Protein AF-A0A815LAR0-F1 (afdb_monomer_lite)

Sequence (162 aa):
MSSTSSSDDDNDENRLDSNDIQLLAVQKSLIYKHPLFRVLVYVLERCEQATLNPSLLLNNDDSYQSSSSSSFEHNLKIFLSKNPDILTTSKHNNDETSTIIDNFYIDAMQVLRIHLLELDKVNDLCRDFCQRYIACLKVKLNANNIFTDDEDDEDEDFQANL

Secondary structure (DSSP, 8-state):
------------TT---HHHHHHHHHHHHHHHHSHHHHHHHHHHHHHHHHHH-GGGG--S-SSS---HHHHHHHHHHHHHHH-HHHHHHHTT---HHHHHHHHHHHHHHHHHHHHHHHHHHHHHHHHHHHHHHHHHHHHHHHHH-TTSSSS-----------

InterPro domains:
  IPR032453 Homeobox protein PKNOX/Meis, N-terminal [PF16493] (26-143)

Structure (mmCIF, N/CA/C/O backbone):
data_AF-A0A815LAR0-F1
#
_entry.id   AF-A0A815LAR0-F1
#
loop_
_atom_site.group_PDB
_atom_site.id
_atom_site.type_symbol
_atom_site.label_atom_id
_atom_site.label_alt_id
_atom_site.label_comp_id
_atom_site.label_asym_id
_atom_site.label_entity_id
_atom_site.label_seq_id
_atom_site.pdbx_PDB_ins_code
_atom_site.Cartn_x
_atom_site.Cartn_y
_atom_site.Cartn_z
_atom_site.occupancy
_atom_site.B_iso_or_equiv
_atom_site.auth_seq_id
_atom_site.auth_comp_id
_atom_site.auth_asym_id
_atom_site.auth_atom_id
_atom_site.pdbx_PDB_model_num
ATOM 1 N N . MET A 1 1 ? -11.181 55.603 -42.503 1.00 38.72 1 MET A N 1
ATOM 2 C CA . MET A 1 1 ? -12.294 54.696 -42.843 1.00 38.72 1 MET A CA 1
ATOM 3 C C . MET A 1 1 ? -11.684 53.345 -43.167 1.00 38.72 1 MET A C 1
ATOM 5 O O . MET A 1 1 ? -10.897 53.322 -44.098 1.00 38.72 1 MET A O 1
ATOM 9 N N . SER A 1 2 ? -12.037 52.318 -42.377 1.00 41.56 2 SER A N 1
ATOM 10 C CA . SER A 1 2 ? -12.134 50.889 -42.759 1.00 41.56 2 SER A CA 1
ATOM 11 C C . SER A 1 2 ? -10.848 50.163 -43.221 1.00 41.56 2 SER A C 1
ATOM 13 O O . SER A 1 2 ? -10.124 50.685 -44.049 1.00 41.56 2 SER A O 1
ATOM 15 N N . SER A 1 3 ? -10.480 48.939 -42.830 1.00 44.66 3 SER A N 1
ATOM 16 C CA . SER A 1 3 ? -11.031 47.914 -41.934 1.00 44.66 3 SER A CA 1
ATOM 17 C C . SER A 1 3 ? -9.962 46.817 -41.716 1.00 44.66 3 SER A C 1
ATOM 19 O O . SER A 1 3 ? -9.242 46.469 -42.644 1.00 44.66 3 SER A O 1
ATOM 21 N N . THR A 1 4 ? -9.884 46.320 -40.479 1.00 55.19 4 THR A N 1
ATOM 22 C CA . THR A 1 4 ? -9.689 44.930 -39.989 1.00 55.19 4 THR A CA 1
ATOM 23 C C . THR A 1 4 ? -8.984 43.830 -40.818 1.00 55.19 4 THR A C 1
ATOM 25 O O . THR A 1 4 ? -9.466 43.439 -41.876 1.00 55.19 4 THR A O 1
ATOM 28 N N . SER A 1 5 ? -7.997 43.171 -40.193 1.00 49.16 5 SER A N 1
ATOM 29 C CA . SER A 1 5 ? -7.865 41.698 -39.993 1.00 49.16 5 SER A CA 1
ATOM 30 C C . SER A 1 5 ? -6.842 41.524 -38.844 1.00 49.16 5 SER A C 1
ATOM 32 O O . SER A 1 5 ? -5.781 42.130 -38.923 1.00 49.16 5 SER A O 1
ATOM 34 N N . SER A 1 6 ? -7.125 41.027 -37.629 1.00 62.56 6 SER A N 1
ATOM 35 C CA . SER A 1 6 ? -7.702 39.751 -37.156 1.00 62.56 6 SER A CA 1
ATOM 36 C C . SER A 1 6 ? -7.009 38.523 -37.745 1.00 62.56 6 SER A C 1
ATOM 38 O O . SER A 1 6 ? -7.338 38.057 -38.831 1.00 62.56 6 SER A O 1
ATOM 40 N N . SER A 1 7 ? -6.012 38.054 -37.000 1.00 53.91 7 SER A N 1
ATOM 41 C CA . SER A 1 7 ? -5.519 36.676 -36.870 1.00 53.91 7 SER A CA 1
ATOM 42 C C . SER A 1 7 ? -4.802 36.717 -35.508 1.00 53.91 7 SER A C 1
ATOM 44 O O . SER A 1 7 ? -3.799 37.411 -35.380 1.00 53.91 7 SER A O 1
ATOM 46 N N . ASP A 1 8 ? -5.442 36.391 -34.385 1.00 60.84 8 ASP A N 1
ATOM 47 C CA . ASP A 1 8 ? -5.823 35.040 -33.951 1.00 60.84 8 ASP A CA 1
ATOM 48 C C . ASP A 1 8 ? -4.710 34.025 -34.243 1.00 60.84 8 ASP A C 1
ATOM 50 O O . ASP A 1 8 ? -4.901 33.097 -35.018 1.00 60.84 8 ASP A O 1
ATOM 54 N N . ASP A 1 9 ? -3.536 34.230 -33.638 1.00 56.41 9 ASP A N 1
ATOM 55 C CA . ASP A 1 9 ? -2.617 33.125 -33.348 1.00 56.41 9 ASP A CA 1
ATOM 56 C C . ASP A 1 9 ? -2.814 32.734 -31.882 1.00 56.41 9 ASP A C 1
ATOM 58 O O . ASP A 1 9 ? -2.100 33.146 -30.962 1.00 56.41 9 ASP A O 1
ATOM 62 N N . ASP A 1 10 ? -3.883 31.966 -31.689 1.00 54.25 10 ASP A N 1
ATOM 63 C CA . ASP A 1 10 ? -4.109 31.149 -30.513 1.00 54.25 10 ASP A CA 1
ATOM 64 C C . ASP A 1 10 ? -2.906 30.214 -30.299 1.00 54.25 10 ASP A C 1
ATOM 66 O O . ASP A 1 10 ? -2.680 29.265 -31.043 1.00 54.25 10 ASP A O 1
ATOM 70 N N . ASN A 1 11 ? -2.163 30.473 -29.226 1.00 56.75 11 ASN A N 1
ATOM 71 C CA . ASN A 1 11 ? -1.903 29.470 -28.196 1.00 56.75 11 ASN A CA 1
ATOM 72 C C . ASN A 1 11 ? -1.409 28.086 -28.689 1.00 56.75 11 ASN A C 1
ATOM 74 O O . ASN A 1 11 ? -2.115 27.091 -28.531 1.00 56.75 11 ASN A O 1
ATOM 78 N N . ASP A 1 12 ? -0.179 28.000 -29.211 1.00 54.06 12 ASP A N 1
ATOM 79 C CA . ASP A 1 12 ? 0.463 26.718 -29.580 1.00 54.06 12 ASP A CA 1
ATOM 80 C C . ASP A 1 12 ? 1.723 26.408 -28.735 1.00 54.06 12 ASP A C 1
ATOM 82 O O . ASP A 1 12 ? 2.677 25.791 -29.201 1.00 54.06 12 ASP A O 1
ATOM 86 N N . GLU A 1 13 ? 1.749 26.814 -27.456 1.00 57.94 13 GLU A N 1
ATOM 87 C CA . GLU A 1 13 ? 2.853 26.497 -26.520 1.00 57.94 13 GLU A CA 1
ATOM 88 C C . GLU A 1 13 ? 2.779 25.079 -25.907 1.00 57.94 13 GLU A C 1
ATOM 90 O O . GLU A 1 13 ? 3.538 24.753 -24.998 1.00 57.94 13 GLU A O 1
ATOM 95 N N . ASN A 1 14 ? 1.892 24.198 -26.390 1.00 58.94 14 ASN A N 1
ATOM 96 C CA . ASN A 1 14 ? 1.704 22.857 -25.806 1.00 58.94 14 ASN A CA 1
ATOM 97 C C . ASN A 1 14 ? 1.674 21.695 -26.811 1.00 58.94 14 ASN A C 1
ATOM 99 O O . ASN A 1 14 ? 1.288 20.572 -26.469 1.00 58.94 14 ASN A O 1
ATOM 103 N N . ARG A 1 15 ? 2.089 21.924 -28.058 1.00 63.00 15 ARG A N 1
ATOM 104 C CA . ARG A 1 15 ? 2.138 20.867 -29.068 1.00 63.00 15 ARG A CA 1
ATOM 105 C C . ARG A 1 15 ? 3.430 20.060 -28.930 1.00 63.00 15 ARG A C 1
ATOM 107 O O . ARG A 1 15 ? 4.440 20.381 -29.543 1.00 63.00 15 ARG A O 1
ATOM 114 N N . LEU A 1 16 ? 3.378 19.016 -28.098 1.00 64.81 16 LEU A N 1
ATOM 115 C CA . LEU A 1 16 ? 4.444 18.014 -27.951 1.00 64.81 16 LEU A CA 1
ATOM 116 C C . LEU A 1 16 ? 4.911 17.533 -29.337 1.00 64.81 16 LEU A C 1
ATOM 118 O O . LEU A 1 16 ? 4.084 17.103 -30.149 1.00 64.81 16 LEU A O 1
ATOM 122 N N . ASP A 1 17 ? 6.219 17.610 -29.609 1.00 80.69 17 ASP A N 1
ATOM 123 C CA . ASP A 1 17 ? 6.786 17.172 -30.885 1.00 80.69 17 ASP A CA 1
ATOM 124 C C . ASP A 1 17 ? 6.561 15.659 -31.066 1.00 80.69 17 ASP A C 1
ATOM 126 O O . ASP A 1 17 ? 6.507 14.886 -30.105 1.00 80.69 17 ASP A O 1
ATOM 130 N N . SER A 1 18 ? 6.440 15.196 -32.313 1.00 79.31 18 SER A N 1
ATOM 131 C CA . SER A 1 18 ? 6.235 13.769 -32.616 1.00 79.31 18 SER A CA 1
ATOM 132 C C . SER A 1 18 ? 7.359 12.890 -32.046 1.00 79.31 18 SER A C 1
ATOM 134 O O . SER A 1 18 ? 7.124 11.734 -31.688 1.00 79.31 18 SER A O 1
ATOM 136 N N . ASN A 1 19 ? 8.564 13.451 -31.901 1.00 79.19 19 ASN A N 1
ATOM 137 C CA . ASN A 1 19 ? 9.695 12.797 -31.248 1.00 79.19 19 ASN A CA 1
ATOM 138 C C . ASN A 1 19 ? 9.512 12.663 -29.726 1.00 79.19 19 ASN A C 1
ATOM 140 O O . ASN A 1 19 ? 9.833 11.611 -29.171 1.00 79.19 19 ASN A O 1
ATOM 144 N N . ASP A 1 20 ? 8.937 13.667 -29.058 1.00 86.81 20 ASP A N 1
ATOM 145 C CA . ASP A 1 20 ? 8.668 13.635 -27.613 1.00 86.81 20 ASP A CA 1
ATOM 146 C C . ASP A 1 20 ? 7.601 12.594 -27.271 1.00 86.81 20 ASP A C 1
ATOM 148 O O . ASP A 1 20 ? 7.723 11.848 -26.296 1.00 86.81 20 ASP A O 1
ATOM 152 N N . ILE A 1 21 ? 6.574 12.481 -28.117 1.00 87.00 21 ILE A N 1
ATOM 153 C CA . ILE A 1 21 ? 5.528 11.460 -27.984 1.00 87.00 21 ILE A CA 1
ATOM 154 C C . ILE A 1 21 ? 6.139 10.055 -28.088 1.00 87.00 21 ILE A C 1
ATOM 156 O O . ILE A 1 21 ? 5.811 9.168 -27.292 1.00 87.00 21 ILE A O 1
ATOM 160 N N . GLN A 1 22 ? 7.058 9.855 -29.037 1.00 88.38 22 GLN A N 1
ATOM 161 C CA . GLN A 1 22 ? 7.750 8.583 -29.221 1.00 88.38 22 GLN A CA 1
ATOM 162 C C . GLN A 1 22 ? 8.674 8.258 -28.036 1.00 88.38 22 GLN A C 1
ATOM 164 O O . GLN A 1 22 ? 8.679 7.123 -27.553 1.00 88.38 22 GLN A O 1
ATOM 169 N N . LEU A 1 23 ? 9.416 9.246 -27.528 1.00 89.38 23 LEU A N 1
ATOM 170 C CA . LEU A 1 23 ? 10.276 9.092 -26.353 1.00 89.38 23 LEU A CA 1
ATOM 171 C C . LEU A 1 23 ? 9.460 8.730 -25.105 1.00 89.38 23 LEU A C 1
ATOM 173 O O . LEU A 1 23 ? 9.808 7.791 -24.385 1.00 89.38 23 LEU A O 1
ATOM 177 N N . LEU A 1 24 ? 8.335 9.412 -24.885 1.00 87.06 24 LEU A N 1
ATOM 178 C CA . LEU A 1 24 ? 7.433 9.142 -23.768 1.00 87.06 24 LEU A CA 1
ATOM 179 C C . LEU A 1 24 ? 6.858 7.720 -23.834 1.00 87.06 24 LEU A C 1
ATOM 181 O O . LEU A 1 24 ? 6.726 7.052 -22.807 1.00 87.06 24 LEU A O 1
ATOM 185 N N . ALA A 1 25 ? 6.528 7.229 -25.031 1.00 88.75 25 ALA A N 1
ATOM 186 C CA . ALA A 1 25 ? 6.054 5.860 -25.218 1.00 88.75 25 ALA A CA 1
ATOM 187 C C . ALA A 1 25 ? 7.126 4.826 -24.830 1.00 88.75 25 ALA A C 1
ATOM 189 O O . ALA A 1 25 ? 6.819 3.840 -24.153 1.00 88.75 25 ALA A O 1
ATOM 190 N N . VAL A 1 26 ? 8.389 5.074 -25.194 1.00 87.38 26 VAL A N 1
ATOM 191 C CA . VAL A 1 26 ? 9.522 4.219 -24.808 1.00 87.38 26 VAL A CA 1
ATOM 192 C C . VAL A 1 26 ? 9.718 4.234 -23.292 1.00 87.38 26 VAL A C 1
ATOM 194 O O . VAL A 1 26 ? 9.755 3.162 -22.686 1.00 87.38 26 VAL A O 1
ATOM 197 N N . GLN A 1 27 ? 9.752 5.412 -22.664 1.00 85.62 27 GLN A N 1
ATOM 198 C CA . GLN A 1 27 ? 9.893 5.555 -21.209 1.00 85.62 27 GLN A CA 1
ATOM 199 C C . GLN A 1 27 ? 8.772 4.843 -20.445 1.00 85.62 27 GLN A C 1
ATOM 201 O O . GLN A 1 27 ? 9.039 4.056 -19.537 1.00 85.62 27 GLN A O 1
ATOM 206 N N . LYS A 1 28 ? 7.512 5.033 -20.859 1.00 87.88 28 LYS A N 1
ATOM 207 C CA . LYS A 1 28 ? 6.370 4.296 -20.299 1.00 87.88 28 LYS A CA 1
ATOM 208 C C . LYS A 1 28 ? 6.582 2.791 -20.414 1.00 87.88 28 LYS A C 1
ATOM 210 O O . LYS A 1 28 ? 6.371 2.067 -19.446 1.00 87.88 28 LYS A O 1
ATOM 215 N N . SER A 1 29 ? 7.023 2.309 -21.575 1.00 87.81 29 SER A N 1
ATOM 216 C CA . SER A 1 29 ? 7.248 0.878 -21.781 1.00 87.81 29 SER A CA 1
ATOM 217 C C . SER A 1 29 ? 8.326 0.300 -20.856 1.00 87.81 29 SER A C 1
ATOM 219 O O . SER A 1 29 ? 8.169 -0.833 -20.405 1.00 87.81 29 SER A O 1
ATOM 221 N N . LEU A 1 30 ? 9.371 1.075 -20.537 1.00 85.62 30 LEU A N 1
ATOM 222 C CA . LEU A 1 30 ? 10.419 0.680 -19.592 1.00 85.62 30 LEU A CA 1
ATOM 223 C C . LEU A 1 30 ? 9.853 0.530 -18.181 1.00 85.62 30 LEU A C 1
ATOM 225 O O . LEU A 1 30 ? 10.097 -0.484 -17.537 1.00 85.62 30 LEU A O 1
ATOM 229 N N . ILE A 1 31 ? 9.030 1.488 -17.745 1.00 86.56 31 ILE A N 1
ATOM 230 C CA . ILE A 1 31 ? 8.339 1.448 -16.451 1.00 86.56 31 ILE A CA 1
ATOM 231 C C . ILE A 1 31 ? 7.442 0.202 -16.377 1.00 86.56 31 ILE A C 1
ATOM 233 O O . ILE A 1 31 ? 7.646 -0.643 -15.510 1.00 86.56 31 ILE A O 1
ATOM 237 N N . TYR A 1 32 ? 6.513 0.017 -17.320 1.00 88.81 32 TYR A N 1
ATOM 238 C CA . TYR A 1 32 ? 5.530 -1.078 -17.263 1.00 88.81 32 TYR A CA 1
ATOM 239 C C . TYR A 1 32 ? 6.130 -2.485 -17.392 1.00 88.81 32 TYR A C 1
ATOM 241 O O . TYR A 1 32 ? 5.560 -3.446 -16.876 1.00 88.81 32 TYR A O 1
ATOM 249 N N . LYS A 1 33 ? 7.259 -2.634 -18.093 1.00 86.56 33 LYS A N 1
ATOM 250 C CA . LYS A 1 33 ? 7.945 -3.928 -18.252 1.00 86.56 33 LYS A CA 1
ATOM 251 C C . LYS A 1 33 ? 8.914 -4.234 -17.111 1.00 86.56 33 LYS A C 1
ATOM 253 O O . LYS A 1 33 ? 9.439 -5.345 -17.056 1.00 86.56 33 LYS A O 1
ATOM 258 N N . HIS A 1 34 ? 9.158 -3.275 -16.221 1.00 87.50 34 HIS A N 1
ATOM 259 C CA . HIS A 1 34 ? 10.113 -3.435 -15.142 1.00 87.50 34 HIS A CA 1
ATOM 260 C C . HIS A 1 34 ? 9.628 -4.473 -14.109 1.00 87.50 34 HIS A C 1
ATOM 262 O O . HIS A 1 34 ? 8.464 -4.428 -13.707 1.00 87.50 34 HIS A O 1
ATOM 268 N N . PRO A 1 35 ? 10.485 -5.385 -13.610 1.00 87.19 35 PRO A N 1
ATOM 269 C CA . PRO A 1 35 ? 10.070 -6.435 -12.671 1.00 87.19 35 PRO A CA 1
ATOM 270 C C . PRO A 1 35 ? 9.412 -5.894 -11.394 1.00 87.19 35 PRO A C 1
ATOM 272 O O . PRO A 1 35 ? 8.413 -6.443 -10.924 1.00 87.19 35 PRO A O 1
ATOM 275 N N . LEU A 1 36 ? 9.930 -4.779 -10.864 1.00 90.31 36 LEU A N 1
ATOM 276 C CA . LEU A 1 36 ? 9.404 -4.139 -9.654 1.00 90.31 36 LEU A CA 1
ATOM 277 C C . LEU A 1 36 ? 8.043 -3.463 -9.856 1.00 90.31 36 LEU A C 1
ATOM 279 O O . LEU A 1 36 ? 7.337 -3.233 -8.875 1.00 90.31 36 LEU A O 1
ATOM 283 N N . PHE A 1 37 ? 7.619 -3.213 -11.099 1.00 91.75 37 PHE A N 1
ATOM 284 C CA . PHE A 1 37 ? 6.303 -2.638 -11.378 1.00 91.75 37 PHE A CA 1
ATOM 285 C C . PHE A 1 37 ? 5.175 -3.513 -10.816 1.00 91.75 37 PHE A C 1
ATOM 287 O O . PHE A 1 37 ? 4.227 -3.006 -10.223 1.00 91.75 37 PHE A O 1
ATOM 294 N N . ARG A 1 38 ? 5.303 -4.844 -10.914 1.00 91.88 38 ARG A N 1
ATOM 295 C CA . ARG A 1 38 ? 4.302 -5.776 -10.363 1.00 91.88 38 ARG A CA 1
ATOM 296 C C . ARG A 1 38 ? 4.194 -5.683 -8.844 1.00 91.88 38 ARG A C 1
ATOM 298 O O . ARG A 1 38 ? 3.099 -5.786 -8.302 1.00 91.88 38 ARG A O 1
ATOM 305 N N . VAL A 1 39 ? 5.322 -5.477 -8.166 1.00 92.19 39 VAL A N 1
ATOM 306 C CA . VAL A 1 39 ? 5.344 -5.270 -6.715 1.00 92.19 39 VAL A CA 1
ATOM 307 C C . VAL A 1 39 ? 4.704 -3.926 -6.375 1.00 9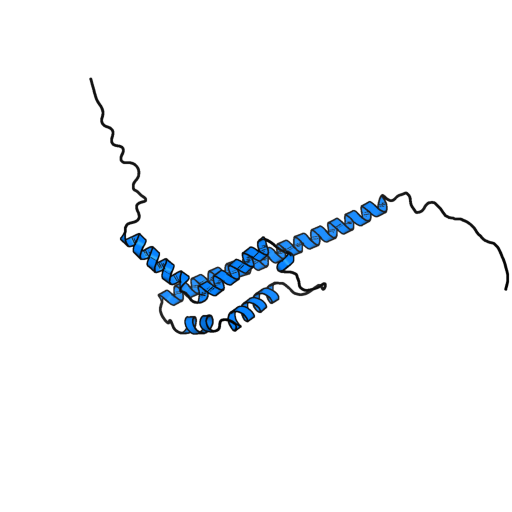2.19 39 VAL A C 1
ATOM 309 O O . VAL A 1 39 ? 3.890 -3.868 -5.461 1.00 92.19 39 VAL A O 1
ATOM 312 N N . LEU A 1 40 ? 4.989 -2.868 -7.141 1.00 93.19 40 LEU A N 1
ATOM 313 C CA . LEU A 1 40 ? 4.380 -1.554 -6.928 1.00 93.19 40 LEU A CA 1
ATOM 314 C C . LEU A 1 40 ? 2.852 -1.623 -7.058 1.00 93.19 40 LEU A C 1
ATOM 316 O O . LEU A 1 40 ? 2.145 -1.132 -6.184 1.00 93.19 40 LEU A O 1
ATOM 320 N N . VAL A 1 41 ? 2.348 -2.280 -8.108 1.00 94.19 41 VAL A N 1
ATOM 321 C CA . VAL A 1 41 ? 0.907 -2.511 -8.309 1.00 94.19 41 VAL A CA 1
ATOM 322 C C . VAL A 1 41 ? 0.306 -3.291 -7.142 1.00 94.19 41 VAL A C 1
ATOM 324 O O . VAL A 1 41 ? -0.745 -2.909 -6.637 1.00 94.19 41 VAL A O 1
ATOM 327 N N . TYR A 1 42 ? 0.983 -4.341 -6.670 1.00 92.75 42 TYR A N 1
ATOM 328 C CA . TYR A 1 42 ? 0.532 -5.102 -5.507 1.00 92.75 42 TYR A CA 1
ATOM 329 C C . TYR A 1 42 ? 0.418 -4.224 -4.253 1.00 92.75 42 TYR A C 1
ATOM 331 O O . TYR A 1 42 ? -0.584 -4.298 -3.546 1.00 92.75 42 TYR A O 1
ATOM 339 N N . VAL A 1 43 ? 1.417 -3.380 -3.973 1.00 91.81 43 VAL A N 1
ATOM 340 C CA . VAL A 1 43 ? 1.382 -2.477 -2.812 1.00 91.81 43 VAL A CA 1
ATOM 341 C C . VAL A 1 43 ? 0.272 -1.431 -2.965 1.00 91.81 43 VAL A C 1
ATOM 343 O O . VAL A 1 43 ? -0.457 -1.191 -2.007 1.00 91.81 43 VAL A O 1
ATOM 346 N N . LEU A 1 44 ? 0.082 -0.868 -4.163 1.00 93.00 44 LEU A N 1
ATOM 347 C CA . LEU A 1 44 ? -1.015 0.062 -4.455 1.00 93.00 44 LEU A CA 1
ATOM 348 C C . LEU A 1 44 ? -2.392 -0.567 -4.222 1.00 93.00 44 LEU A C 1
ATOM 350 O O . LEU A 1 44 ? -3.240 0.054 -3.591 1.00 93.00 44 LEU A O 1
ATOM 354 N N . GLU A 1 45 ? -2.598 -1.807 -4.663 1.00 91.88 45 GLU A N 1
ATOM 355 C CA . GLU A 1 45 ? -3.847 -2.541 -4.434 1.00 91.88 45 GLU A CA 1
ATOM 356 C C . GLU A 1 45 ? -4.119 -2.722 -2.930 1.00 91.88 45 GLU A C 1
ATOM 358 O O . GLU A 1 45 ? -5.252 -2.577 -2.470 1.00 91.88 45 GLU A O 1
ATOM 363 N N . ARG A 1 46 ? -3.076 -2.986 -2.127 1.00 88.31 46 ARG A N 1
ATOM 364 C CA . ARG A 1 46 ? -3.209 -3.045 -0.662 1.00 88.31 46 ARG A CA 1
ATOM 365 C C . ARG A 1 46 ? -3.555 -1.671 -0.068 1.00 88.31 46 ARG A C 1
ATOM 367 O O . ARG A 1 46 ? -4.386 -1.617 0.834 1.00 88.31 46 ARG A O 1
ATOM 374 N N . CYS A 1 47 ? -2.976 -0.577 -0.571 1.00 90.44 47 CYS A N 1
ATOM 375 C CA . CYS A 1 47 ? -3.318 0.792 -0.148 1.00 90.44 47 CYS A CA 1
ATOM 376 C C . CYS A 1 47 ? -4.772 1.163 -0.468 1.00 90.44 47 CYS A C 1
ATOM 378 O O . CYS A 1 47 ? -5.470 1.738 0.369 1.00 90.44 47 CYS A O 1
ATOM 380 N N . GLU A 1 48 ? -5.248 0.813 -1.664 1.00 90.62 48 GLU A N 1
ATOM 381 C CA . GLU A 1 48 ? -6.639 1.023 -2.069 1.00 90.62 48 GLU A CA 1
ATOM 382 C C . GLU A 1 48 ? -7.592 0.249 -1.149 1.00 90.62 48 GLU A C 1
ATOM 384 O O . GLU A 1 48 ? -8.532 0.822 -0.596 1.00 90.62 48 GLU A O 1
ATOM 389 N N . GLN A 1 49 ? -7.302 -1.031 -0.896 1.00 86.69 49 GLN A N 1
ATOM 390 C CA . GLN A 1 49 ? -8.089 -1.861 0.019 1.00 86.69 49 GLN A CA 1
ATOM 391 C C . GLN A 1 49 ? -8.113 -1.304 1.445 1.00 86.69 49 GLN A C 1
ATOM 393 O O . GLN A 1 49 ? -9.178 -1.277 2.061 1.00 86.69 49 GLN A O 1
ATOM 398 N N . ALA A 1 50 ? -6.974 -0.825 1.951 1.00 84.31 50 ALA A N 1
ATOM 399 C CA . ALA A 1 50 ? -6.869 -0.205 3.269 1.00 84.31 50 ALA A CA 1
ATOM 400 C C . ALA A 1 50 ? -7.727 1.063 3.399 1.00 84.31 50 ALA A C 1
ATOM 402 O O . ALA A 1 50 ? -8.264 1.336 4.471 1.00 84.31 50 ALA A O 1
ATOM 403 N N . THR A 1 51 ? -7.875 1.812 2.305 1.00 86.56 51 THR A N 1
ATOM 404 C CA . THR A 1 51 ? -8.666 3.047 2.264 1.00 86.56 51 THR A CA 1
ATOM 405 C C . THR A 1 51 ? -10.163 2.755 2.120 1.00 86.56 51 THR A C 1
ATOM 407 O O . THR A 1 51 ? -10.980 3.416 2.756 1.00 86.56 51 THR A O 1
ATOM 410 N N . LEU A 1 52 ? -10.538 1.759 1.309 1.00 84.81 52 LEU A N 1
ATOM 411 C CA . LEU A 1 52 ? -11.939 1.386 1.075 1.00 84.81 52 LEU A CA 1
ATOM 412 C C . LEU A 1 52 ? -12.545 0.592 2.234 1.00 84.81 52 LEU A C 1
ATOM 414 O O . LEU A 1 52 ? -13.705 0.794 2.580 1.00 84.81 52 LEU A O 1
ATOM 418 N N . ASN A 1 53 ? -11.775 -0.328 2.815 1.00 77.31 53 ASN A N 1
ATOM 419 C CA . ASN A 1 53 ? -12.224 -1.200 3.892 1.00 77.31 53 ASN A CA 1
ATOM 420 C C . ASN A 1 53 ? -11.143 -1.313 4.978 1.00 77.31 53 ASN A C 1
ATOM 422 O O . ASN A 1 53 ? -10.444 -2.329 5.046 1.00 77.31 53 ASN A O 1
ATOM 426 N N . PRO A 1 54 ? -11.050 -0.323 5.884 1.00 67.44 54 PRO A N 1
ATOM 427 C CA . PRO A 1 54 ? -10.162 -0.355 7.049 1.00 67.44 54 PRO A CA 1
ATOM 428 C C . PRO A 1 54 ? -10.214 -1.662 7.855 1.00 67.44 54 PRO A C 1
ATOM 430 O O . PRO A 1 54 ? -9.212 -2.110 8.405 1.00 67.44 54 PRO A O 1
ATOM 433 N N . SER A 1 55 ? -11.383 -2.310 7.890 1.00 64.75 55 SER A N 1
ATOM 434 C CA . SER A 1 55 ? -11.614 -3.585 8.576 1.00 64.75 55 SER A CA 1
ATOM 435 C C . SER A 1 55 ? -10.930 -4.791 7.912 1.00 64.75 55 SER A C 1
ATOM 437 O O . SER A 1 55 ? -10.643 -5.765 8.596 1.00 64.75 55 SER A O 1
ATOM 439 N N . LEU A 1 56 ? -10.631 -4.757 6.603 1.00 56.53 56 LEU A N 1
ATOM 440 C CA . LEU A 1 56 ? -9.978 -5.876 5.897 1.00 56.53 56 LEU A CA 1
ATOM 441 C C . LEU A 1 56 ? -8.474 -5.983 6.180 1.00 56.53 56 LEU A C 1
ATOM 443 O O . LEU A 1 56 ? -7.920 -7.070 6.040 1.00 56.53 56 LEU A O 1
ATOM 447 N N . LEU A 1 57 ? -7.823 -4.911 6.643 1.00 54.47 57 LEU A N 1
ATOM 448 C CA . LEU A 1 57 ? -6.472 -4.999 7.220 1.00 54.47 57 LEU A CA 1
ATOM 449 C C . LEU A 1 57 ? -6.444 -5.787 8.539 1.00 54.47 57 LEU A C 1
ATOM 451 O O . LEU A 1 57 ? -5.373 -6.102 9.056 1.00 54.47 57 LEU A O 1
ATOM 455 N N . LEU A 1 58 ? -7.625 -6.087 9.080 1.00 54.53 58 LEU A N 1
ATOM 456 C CA . LEU A 1 58 ? -7.831 -6.374 10.485 1.00 54.53 58 LEU A CA 1
ATOM 457 C C . LEU A 1 58 ? -8.549 -7.699 10.760 1.00 54.53 58 LEU A C 1
ATOM 459 O O . LEU A 1 58 ? -8.725 -8.060 11.918 1.00 54.53 58 LEU A O 1
ATOM 463 N N . ASN A 1 59 ? -8.964 -8.431 9.724 1.00 45.94 59 ASN A N 1
ATOM 464 C CA . ASN A 1 59 ? -9.716 -9.678 9.872 1.00 45.94 59 ASN A CA 1
ATOM 465 C C . ASN A 1 59 ? -8.807 -10.882 10.164 1.00 45.94 59 ASN A C 1
ATOM 467 O O . ASN A 1 59 ? -8.843 -11.887 9.459 1.00 45.94 59 ASN A O 1
ATOM 471 N N . ASN A 1 60 ? -8.016 -10.785 11.227 1.00 44.47 60 ASN A N 1
ATOM 472 C CA . ASN A 1 60 ? -7.647 -11.949 12.016 1.00 44.47 60 ASN A CA 1
ATOM 473 C C . ASN A 1 60 ? -8.162 -11.688 13.427 1.00 44.47 60 ASN A C 1
ATOM 475 O O . ASN A 1 60 ? -7.602 -10.862 14.134 1.00 44.47 60 ASN A O 1
ATOM 479 N N . ASP A 1 61 ? -9.278 -12.346 13.723 1.00 42.03 61 ASP A N 1
ATOM 480 C CA . ASP A 1 61 ? -9.660 -12.929 15.007 1.00 42.03 61 ASP A CA 1
ATOM 481 C C . ASP A 1 61 ? -9.307 -12.163 16.294 1.00 42.03 61 ASP A C 1
ATOM 483 O O . ASP A 1 61 ? -8.148 -11.898 16.608 1.00 42.03 61 ASP A O 1
ATOM 487 N N . ASP A 1 62 ? -10.363 -11.891 17.056 1.00 46.12 62 ASP A N 1
ATOM 488 C CA . ASP A 1 62 ? -10.441 -11.420 18.436 1.00 46.12 62 ASP A CA 1
ATOM 489 C C . ASP A 1 62 ? -9.246 -11.785 19.334 1.00 46.12 62 ASP A C 1
ATOM 491 O O . ASP A 1 62 ? -9.308 -12.637 20.215 1.00 46.12 62 ASP A O 1
ATOM 495 N N . SER A 1 63 ? -8.139 -11.073 19.185 1.00 43.53 63 SER A N 1
ATOM 496 C CA . SER A 1 63 ? -7.168 -10.884 20.248 1.00 43.53 63 SER A CA 1
ATOM 497 C C . SER A 1 63 ? -6.254 -9.734 19.874 1.00 43.53 63 SER A C 1
ATOM 499 O O . SER A 1 63 ? -5.610 -9.701 18.829 1.00 43.53 63 SER A O 1
ATOM 501 N N . TYR A 1 64 ? -6.218 -8.754 20.766 1.00 52.97 64 TYR A N 1
ATOM 502 C CA . TYR A 1 64 ? -5.096 -7.846 20.934 1.00 52.97 64 TYR A CA 1
ATOM 503 C C . TYR A 1 64 ? -3.782 -8.525 20.494 1.00 52.97 64 TYR A C 1
ATOM 505 O O . TYR A 1 64 ? -3.391 -9.508 21.118 1.00 52.97 64 TYR A O 1
ATOM 513 N N . GLN A 1 65 ? -3.097 -7.949 19.497 1.00 46.31 65 GLN A N 1
ATOM 514 C CA . GLN A 1 65 ? -1.749 -8.294 19.001 1.00 46.31 65 GLN A CA 1
ATOM 515 C C . GLN A 1 65 ? -1.657 -9.069 17.673 1.00 46.31 65 GLN A C 1
ATOM 517 O O . GLN A 1 65 ? -1.185 -10.200 17.590 1.00 46.31 65 GLN A O 1
ATOM 522 N N . SER A 1 66 ? -1.840 -8.348 16.572 1.00 44.38 66 SER A N 1
ATOM 523 C CA . SER A 1 66 ? -0.795 -8.350 15.544 1.00 44.38 66 SER A CA 1
ATOM 524 C C . SER A 1 66 ? -0.742 -6.983 14.895 1.00 44.38 66 SER A C 1
ATOM 526 O O . SER A 1 66 ? -1.655 -6.593 14.180 1.00 44.38 66 SER A O 1
ATOM 528 N N . SER A 1 67 ? 0.325 -6.235 15.176 1.00 52.00 67 SER A N 1
ATOM 529 C CA . SER A 1 67 ? 0.614 -4.976 14.494 1.00 52.00 67 SER A CA 1
ATOM 530 C C . SER A 1 67 ? 0.597 -5.227 12.985 1.00 52.00 67 SER A C 1
ATOM 532 O O . SER A 1 67 ? 1.423 -5.994 12.496 1.00 52.00 67 SER A O 1
ATOM 534 N N . SER A 1 68 ? -0.327 -4.603 12.252 1.00 58.28 68 SER A N 1
ATOM 535 C CA . SER A 1 68 ? -0.578 -4.836 10.817 1.00 58.28 68 SER A CA 1
ATOM 536 C C . SER A 1 68 ? 0.687 -4.771 9.940 1.00 58.28 68 SER A C 1
ATOM 538 O O . SER A 1 68 ? 0.771 -5.427 8.905 1.00 58.28 68 SER A O 1
ATOM 540 N N . SER A 1 69 ? 1.713 -4.042 10.390 1.00 54.78 69 SER A N 1
ATOM 541 C CA . SER A 1 69 ? 3.060 -4.007 9.814 1.00 54.78 69 SER A CA 1
ATOM 542 C C . SER A 1 69 ? 3.655 -5.407 9.600 1.00 54.78 69 SER A C 1
ATOM 544 O O . SER A 1 69 ? 4.193 -5.688 8.531 1.00 54.78 69 SER A O 1
ATOM 546 N N . SER A 1 70 ? 3.506 -6.329 10.563 1.00 62.34 70 SER A N 1
ATOM 547 C CA . SER A 1 70 ? 3.959 -7.717 10.397 1.00 62.34 70 SER A CA 1
ATOM 548 C C . SER A 1 70 ? 3.123 -8.462 9.354 1.00 62.34 70 SER A C 1
ATOM 550 O O . SER A 1 70 ? 3.670 -9.258 8.592 1.00 62.34 70 SER A O 1
ATOM 552 N N . SER A 1 71 ? 1.825 -8.156 9.268 1.00 74.69 71 SER A N 1
ATOM 553 C CA . SER A 1 71 ? 0.911 -8.714 8.270 1.00 74.69 71 SER A CA 1
ATOM 554 C C . SER A 1 71 ? 1.270 -8.247 6.858 1.00 74.69 71 SER A C 1
ATOM 556 O O . SER A 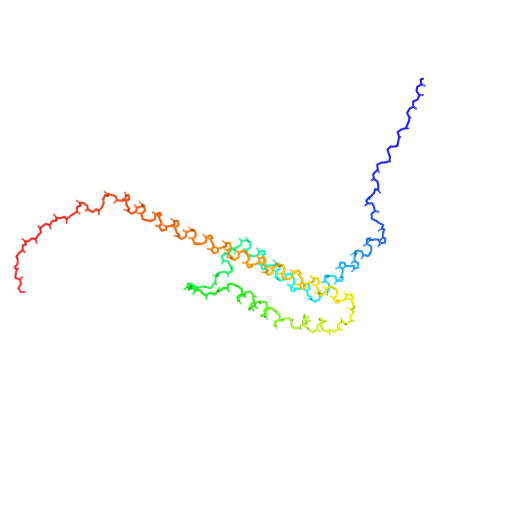1 71 ? 1.345 -9.072 5.949 1.00 74.69 71 SER A O 1
ATOM 558 N N . PHE A 1 72 ? 1.573 -6.961 6.648 1.00 82.62 72 PHE A N 1
ATOM 559 C CA . PHE A 1 72 ? 1.985 -6.459 5.333 1.00 82.62 72 PHE A CA 1
ATOM 560 C C . PHE A 1 72 ? 3.291 -7.105 4.863 1.00 82.62 72 PHE A C 1
ATOM 562 O O . PHE A 1 72 ? 3.329 -7.657 3.765 1.00 82.62 72 PHE A O 1
ATOM 569 N N . GLU A 1 73 ? 4.334 -7.101 5.697 1.00 84.56 73 GLU A N 1
ATOM 570 C CA . GLU A 1 73 ? 5.628 -7.719 5.367 1.00 84.56 73 GLU A CA 1
ATOM 571 C C . GLU A 1 73 ? 5.479 -9.219 5.088 1.00 84.56 73 GLU A C 1
ATOM 573 O O . GLU A 1 73 ? 6.068 -9.759 4.149 1.00 84.56 73 GLU A O 1
ATOM 578 N N . HIS A 1 74 ? 4.645 -9.903 5.873 1.00 86.62 74 HIS A N 1
ATOM 579 C CA . HIS A 1 74 ? 4.338 -11.312 5.672 1.00 86.62 74 HIS A CA 1
ATOM 580 C C . HIS A 1 74 ? 3.640 -11.561 4.328 1.00 86.62 74 HIS A C 1
ATOM 582 O O . HIS A 1 74 ? 4.074 -12.417 3.553 1.00 86.62 74 HIS A O 1
ATOM 588 N N . ASN A 1 75 ? 2.603 -10.786 4.012 1.00 87.44 75 ASN A N 1
ATOM 589 C CA . ASN A 1 75 ? 1.869 -10.898 2.754 1.00 87.44 75 ASN A CA 1
ATOM 590 C C . ASN A 1 75 ? 2.740 -10.523 1.545 1.00 87.44 75 ASN A C 1
ATOM 592 O O . ASN A 1 75 ? 2.710 -11.215 0.527 1.00 87.44 75 ASN A O 1
ATOM 596 N N . LEU A 1 76 ? 3.573 -9.486 1.664 1.00 89.12 76 LEU A N 1
ATOM 597 C CA . LEU A 1 76 ? 4.552 -9.106 0.648 1.00 89.12 76 LEU A CA 1
ATOM 598 C C . LEU A 1 76 ? 5.570 -10.231 0.418 1.00 89.12 76 LEU A C 1
ATOM 600 O O . LEU A 1 76 ? 5.845 -10.596 -0.724 1.00 89.12 76 LEU A O 1
ATOM 604 N N . LYS A 1 77 ? 6.075 -10.856 1.486 1.00 88.88 77 LYS A N 1
ATOM 605 C CA . LYS A 1 77 ? 6.979 -12.010 1.389 1.00 88.88 77 LYS A CA 1
ATOM 606 C C . LYS A 1 77 ? 6.318 -13.206 0.702 1.00 88.88 77 LYS A C 1
ATOM 608 O O . LYS A 1 77 ? 6.960 -13.855 -0.126 1.00 88.88 77 LYS A O 1
ATOM 613 N N . ILE A 1 78 ? 5.052 -13.499 1.008 1.00 89.00 78 ILE A N 1
ATOM 614 C CA . ILE A 1 78 ? 4.277 -14.541 0.315 1.00 89.00 78 ILE A CA 1
ATOM 615 C C . ILE A 1 78 ? 4.132 -14.197 -1.170 1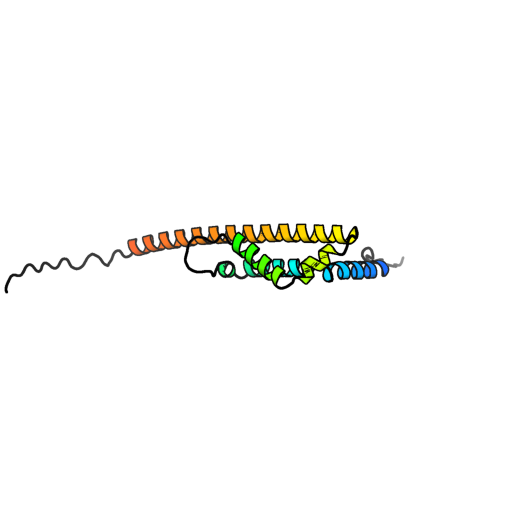.00 89.00 78 ILE A C 1
ATOM 617 O O . ILE A 1 78 ? 4.361 -15.061 -2.017 1.00 89.00 78 ILE A O 1
ATOM 621 N N . PHE A 1 79 ? 3.781 -12.952 -1.495 1.00 90.31 79 PHE A N 1
ATOM 622 C CA . PHE A 1 79 ? 3.649 -12.490 -2.875 1.00 90.31 79 PHE A CA 1
ATOM 623 C C . PHE A 1 79 ? 4.957 -12.666 -3.657 1.00 90.31 79 PHE A C 1
ATOM 625 O O . PHE A 1 79 ? 4.950 -13.250 -4.740 1.00 90.31 79 PHE A O 1
ATOM 632 N N . LEU A 1 80 ? 6.088 -12.249 -3.083 1.00 90.50 80 LEU A N 1
ATOM 633 C CA . LEU A 1 80 ? 7.409 -12.409 -3.697 1.00 90.50 80 LEU A CA 1
ATOM 634 C C . LEU A 1 80 ? 7.812 -13.883 -3.835 1.00 90.50 80 LEU A C 1
ATOM 636 O O . LEU A 1 80 ? 8.374 -14.274 -4.852 1.00 90.50 80 LEU A O 1
ATOM 640 N N . SER A 1 81 ? 7.473 -14.726 -2.856 1.00 88.62 81 SER A N 1
ATOM 641 C CA . SER A 1 81 ? 7.746 -16.171 -2.922 1.00 88.62 81 SER A CA 1
ATOM 642 C C . SER A 1 81 ? 6.958 -16.864 -4.039 1.00 88.62 81 SER A C 1
ATOM 644 O O . SER A 1 81 ? 7.448 -17.818 -4.637 1.00 88.62 81 SER A O 1
ATOM 646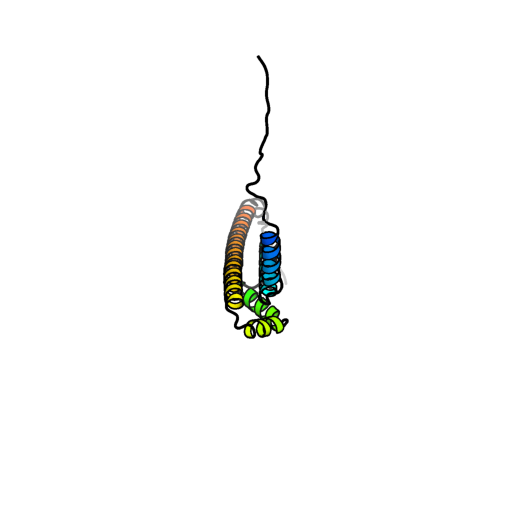 N N . LYS A 1 82 ? 5.747 -16.380 -4.341 1.00 88.25 82 LYS A N 1
ATOM 647 C CA . LYS A 1 82 ? 4.920 -16.862 -5.460 1.00 88.25 82 LYS A CA 1
ATOM 648 C C . LYS A 1 82 ? 5.401 -16.360 -6.827 1.00 88.25 82 LYS A C 1
ATOM 650 O O . LYS A 1 82 ? 5.047 -16.963 -7.834 1.00 88.25 82 LYS A O 1
ATOM 655 N N . ASN A 1 83 ? 6.203 -15.293 -6.862 1.00 87.06 83 ASN A N 1
ATOM 656 C CA . ASN A 1 83 ? 6.698 -14.647 -8.082 1.00 87.06 83 ASN A CA 1
ATOM 657 C C . ASN A 1 83 ? 8.240 -14.529 -8.061 1.00 87.06 83 ASN A C 1
ATOM 659 O O . ASN A 1 83 ? 8.787 -13.425 -7.953 1.00 87.06 83 ASN A O 1
ATOM 663 N N . PRO A 1 84 ? 8.977 -15.657 -8.129 1.00 83.06 84 PRO A N 1
ATOM 664 C CA . PRO A 1 84 ? 10.442 -15.659 -8.038 1.00 83.06 84 PRO A CA 1
ATOM 665 C C . PRO A 1 84 ? 11.136 -14.985 -9.238 1.00 83.06 84 PRO A C 1
ATOM 667 O O . PRO A 1 84 ? 12.305 -14.598 -9.154 1.00 83.06 84 PRO A O 1
ATOM 670 N N . ASP A 1 85 ? 10.428 -14.816 -10.356 1.00 82.62 85 ASP A N 1
ATOM 671 C CA . ASP A 1 85 ? 10.887 -14.111 -11.555 1.00 82.62 85 ASP A CA 1
ATOM 672 C C . ASP A 1 85 ? 11.201 -12.631 -11.280 1.00 82.62 85 ASP A C 1
ATOM 674 O O . ASP A 1 85 ? 12.138 -12.077 -11.857 1.00 82.62 85 ASP A O 1
ATOM 678 N N . ILE A 1 86 ? 10.496 -12.007 -10.333 1.00 82.69 86 ILE A N 1
ATOM 679 C CA . ILE A 1 86 ? 10.718 -10.609 -9.935 1.00 82.69 86 ILE A CA 1
ATOM 680 C C . ILE A 1 86 ? 12.125 -10.426 -9.342 1.00 82.69 86 ILE A C 1
ATOM 682 O O . ILE A 1 86 ? 12.864 -9.522 -9.732 1.00 82.69 86 ILE A O 1
ATOM 686 N N . LEU A 1 87 ? 12.516 -11.321 -8.429 1.00 74.31 87 LEU A N 1
ATOM 687 C CA . LEU A 1 87 ? 13.792 -11.254 -7.704 1.00 74.31 87 LEU A CA 1
ATOM 688 C C . LEU A 1 87 ? 14.993 -11.663 -8.567 1.00 74.31 87 LEU A C 1
ATOM 690 O O . LEU A 1 87 ? 16.119 -11.234 -8.316 1.00 74.31 87 LEU A O 1
ATOM 694 N N . THR A 1 88 ? 14.769 -12.517 -9.565 1.00 69.06 88 THR A N 1
ATOM 695 C CA . THR A 1 88 ? 15.822 -13.002 -10.468 1.00 69.06 88 THR A CA 1
ATOM 696 C C . THR A 1 88 ? 16.077 -12.037 -11.622 1.00 69.06 88 THR A C 1
ATOM 698 O O . THR A 1 88 ? 17.233 -11.826 -11.981 1.00 69.06 88 THR A O 1
ATOM 701 N N . THR A 1 89 ? 15.033 -11.387 -12.144 1.00 63.47 89 THR A N 1
ATOM 702 C CA . THR A 1 89 ? 15.162 -10.423 -13.249 1.00 63.47 89 THR A CA 1
ATOM 703 C C . THR A 1 89 ? 15.818 -9.115 -12.799 1.00 63.47 89 THR A C 1
ATOM 705 O O . THR A 1 89 ? 16.633 -8.566 -13.534 1.00 63.47 89 THR A O 1
ATOM 708 N N . SER A 1 90 ? 15.545 -8.650 -11.573 1.00 61.31 90 SER A N 1
ATOM 709 C CA . SER A 1 90 ? 16.191 -7.450 -11.009 1.00 61.31 90 SER A CA 1
ATOM 710 C C . SER A 1 90 ? 17.716 -7.611 -10.857 1.00 61.31 90 SER A C 1
ATOM 712 O O . SER A 1 90 ? 18.464 -6.666 -11.067 1.00 61.31 90 SER A O 1
ATOM 714 N N . LYS A 1 91 ? 18.220 -8.828 -10.600 1.00 58.50 91 LYS A N 1
ATOM 715 C CA . LYS A 1 91 ? 19.667 -9.076 -10.435 1.00 58.50 91 LYS A CA 1
ATOM 716 C C . LYS A 1 91 ? 20.478 -9.088 -11.735 1.00 58.50 91 LYS A C 1
ATOM 718 O O . LYS A 1 91 ? 21.703 -9.084 -11.661 1.00 58.50 91 LYS A O 1
ATOM 723 N N . HIS A 1 92 ? 19.837 -9.180 -12.900 1.00 52.94 92 HIS A N 1
ATOM 724 C CA . HIS A 1 92 ? 20.532 -9.507 -14.151 1.00 52.94 92 HIS A CA 1
ATOM 725 C C . HIS A 1 92 ? 20.810 -8.292 -15.059 1.00 52.94 92 HIS A C 1
ATOM 727 O O . HIS A 1 92 ? 21.510 -8.432 -16.064 1.00 52.94 92 HIS A O 1
ATOM 733 N N . ASN A 1 93 ? 20.316 -7.104 -14.695 1.00 59.09 93 ASN A N 1
ATOM 734 C CA . ASN A 1 93 ? 20.435 -5.882 -15.491 1.00 59.09 93 ASN A CA 1
ATOM 735 C C . ASN A 1 93 ? 21.353 -4.865 -14.789 1.00 59.09 93 ASN A C 1
ATOM 737 O O . ASN A 1 93 ? 20.884 -3.952 -14.122 1.00 59.09 93 ASN A O 1
ATOM 741 N N . ASN A 1 94 ? 22.673 -5.003 -14.956 1.00 61.50 94 ASN A N 1
ATOM 742 C CA . ASN A 1 94 ? 23.676 -4.041 -14.456 1.00 61.50 94 ASN A CA 1
ATOM 743 C C . ASN A 1 94 ? 23.747 -2.750 -15.306 1.00 61.50 94 ASN A C 1
ATOM 745 O O . ASN A 1 94 ? 24.833 -2.230 -15.555 1.00 61.50 94 ASN A O 1
ATOM 749 N N . ASP A 1 95 ? 22.612 -2.270 -15.814 1.00 73.44 95 ASP A N 1
ATOM 750 C CA . ASP A 1 95 ? 22.530 -1.002 -16.543 1.00 73.44 95 ASP A CA 1
ATOM 751 C C . ASP A 1 95 ? 22.265 0.148 -15.556 1.00 73.44 95 ASP A C 1
ATOM 753 O O . ASP A 1 95 ? 21.466 0.019 -14.622 1.00 73.44 95 ASP A O 1
ATOM 757 N N . GLU A 1 96 ? 22.924 1.286 -15.764 1.00 76.25 96 GLU A N 1
ATOM 758 C CA . GLU A 1 96 ? 22.775 2.493 -14.944 1.00 76.25 96 GLU A CA 1
ATOM 759 C C . GLU A 1 96 ? 21.320 2.987 -14.969 1.00 76.25 96 GLU A C 1
ATOM 761 O O . GLU A 1 96 ? 20.746 3.318 -13.930 1.00 76.25 96 GLU A O 1
ATOM 766 N N . THR A 1 97 ? 20.670 2.907 -16.137 1.00 74.62 97 THR A N 1
ATOM 767 C CA . THR A 1 97 ? 19.245 3.243 -16.295 1.00 74.62 97 THR A CA 1
ATOM 768 C C . THR A 1 97 ? 18.343 2.296 -15.499 1.00 74.62 97 THR A C 1
ATOM 770 O O . THR A 1 97 ? 17.379 2.746 -14.878 1.00 74.62 97 THR A O 1
ATOM 773 N N . SER A 1 98 ? 18.663 0.995 -15.464 1.00 77.56 98 SER A N 1
ATOM 774 C CA . SER A 1 98 ? 17.922 0.012 -14.656 1.00 77.56 98 SER A CA 1
ATOM 775 C C . SER A 1 98 ? 18.038 0.334 -13.168 1.00 77.56 98 SER A C 1
ATOM 777 O O . SER A 1 98 ? 17.033 0.332 -12.469 1.00 77.56 98 SER A O 1
ATOM 779 N N . THR A 1 99 ? 19.231 0.719 -12.709 1.00 82.56 99 THR A N 1
ATOM 780 C CA . THR A 1 99 ? 19.486 1.063 -11.301 1.00 82.56 99 THR A CA 1
ATOM 781 C C . THR A 1 99 ? 18.707 2.306 -10.856 1.00 82.56 99 THR A C 1
ATOM 783 O O . THR A 1 99 ? 18.166 2.344 -9.752 1.00 82.56 99 THR A O 1
ATOM 786 N N . ILE A 1 100 ? 18.612 3.332 -11.708 1.00 86.50 100 ILE A N 1
ATOM 787 C CA . ILE A 1 100 ? 17.812 4.534 -11.418 1.00 86.50 100 ILE A CA 1
ATOM 788 C C . ILE A 1 100 ? 16.329 4.169 -11.272 1.00 86.50 100 ILE A C 1
ATOM 790 O O . ILE A 1 100 ? 15.663 4.629 -10.344 1.00 86.50 100 ILE A O 1
ATOM 794 N N . ILE A 1 101 ? 15.820 3.321 -12.167 1.00 85.31 101 ILE A N 1
ATOM 795 C CA . ILE A 1 101 ? 14.433 2.854 -12.134 1.00 85.31 101 ILE A CA 1
ATOM 796 C C . ILE A 1 101 ? 14.183 1.969 -10.901 1.00 85.31 101 ILE A C 1
ATOM 798 O O . ILE A 1 101 ? 13.153 2.126 -10.246 1.00 85.31 101 ILE A O 1
ATOM 802 N N . ASP A 1 102 ? 15.122 1.089 -10.542 1.00 86.19 102 ASP A N 1
ATOM 803 C CA . ASP A 1 102 ? 15.064 0.281 -9.320 1.00 86.19 102 ASP A CA 1
ATOM 804 C C . ASP A 1 102 ? 14.927 1.165 -8.073 1.00 86.19 102 ASP A C 1
ATOM 806 O O . ASP A 1 102 ? 14.004 0.970 -7.281 1.00 86.19 102 ASP A O 1
ATOM 810 N N . ASN A 1 103 ? 15.789 2.178 -7.932 1.00 89.31 103 ASN A N 1
ATOM 811 C CA . ASN A 1 103 ? 15.738 3.121 -6.811 1.00 89.31 103 ASN A CA 1
ATOM 812 C C . ASN A 1 103 ? 14.405 3.876 -6.764 1.00 89.31 103 ASN A C 1
ATOM 814 O O . ASN A 1 103 ? 13.784 3.951 -5.710 1.00 89.31 103 ASN A O 1
ATOM 818 N N . PHE A 1 104 ? 13.910 4.345 -7.913 1.00 90.62 104 PHE A N 1
ATOM 819 C CA . PHE A 1 104 ? 12.593 4.976 -8.002 1.00 90.62 104 PHE A CA 1
ATOM 820 C C . PHE A 1 104 ? 11.471 4.061 -7.481 1.00 90.62 104 PHE A C 1
ATOM 822 O O . PHE A 1 104 ? 10.606 4.501 -6.721 1.00 90.62 104 PHE A O 1
ATOM 829 N N . TYR A 1 105 ? 11.479 2.780 -7.860 1.00 90.69 105 TYR A N 1
ATOM 830 C CA . TYR A 1 105 ? 10.489 1.817 -7.379 1.00 90.69 105 TYR A CA 1
ATOM 831 C C . TYR A 1 105 ? 10.621 1.534 -5.884 1.00 90.69 105 TYR A C 1
ATOM 833 O O . TYR A 1 105 ? 9.602 1.416 -5.203 1.00 90.69 105 TYR A O 1
ATOM 841 N N . ILE A 1 106 ? 11.849 1.428 -5.375 1.00 90.25 106 ILE A N 1
ATOM 842 C CA . ILE A 1 106 ? 12.122 1.222 -3.949 1.00 90.25 106 ILE A CA 1
ATOM 843 C C . ILE A 1 106 ? 11.600 2.411 -3.135 1.00 90.25 106 ILE A C 1
ATOM 845 O O . ILE A 1 106 ? 10.868 2.202 -2.165 1.00 90.25 106 ILE A O 1
ATOM 849 N N . ASP A 1 107 ? 11.885 3.638 -3.569 1.00 93.06 107 ASP A N 1
ATOM 850 C CA . ASP A 1 107 ? 11.419 4.861 -2.914 1.00 93.06 107 ASP A CA 1
ATOM 851 C C . ASP A 1 107 ? 9.885 4.947 -2.927 1.00 93.06 107 ASP A C 1
ATOM 853 O O . ASP A 1 107 ? 9.254 5.198 -1.896 1.00 93.06 107 ASP A O 1
ATOM 857 N N . ALA A 1 108 ? 9.252 4.657 -4.070 1.00 93.69 108 ALA A N 1
ATOM 858 C CA . ALA A 1 108 ? 7.794 4.629 -4.181 1.00 93.69 108 ALA A CA 1
ATOM 859 C C . ALA A 1 108 ? 7.166 3.583 -3.242 1.00 93.69 108 ALA A C 1
ATOM 861 O O . ALA A 1 108 ? 6.198 3.876 -2.536 1.00 93.69 108 ALA A O 1
ATOM 862 N N . MET A 1 109 ? 7.732 2.374 -3.178 1.00 91.31 109 MET A N 1
ATOM 863 C CA . MET A 1 109 ? 7.279 1.337 -2.245 1.00 91.31 109 MET A CA 1
ATOM 864 C C . MET A 1 109 ? 7.466 1.757 -0.787 1.00 91.31 109 MET A C 1
ATOM 866 O O . MET A 1 109 ? 6.602 1.465 0.040 1.00 91.31 109 MET A O 1
ATOM 870 N N . GLN A 1 110 ? 8.552 2.462 -0.460 1.00 92.56 110 GLN A N 1
ATOM 871 C CA . GLN A 1 110 ? 8.795 2.966 0.888 1.00 92.56 110 GLN A CA 1
ATOM 872 C C . GLN A 1 110 ? 7.731 3.984 1.308 1.00 92.56 110 GLN A C 1
ATOM 874 O O . GLN A 1 110 ? 7.194 3.882 2.413 1.00 92.56 110 GLN A O 1
ATOM 879 N N . VAL A 1 111 ? 7.382 4.923 0.427 1.00 94.88 111 VAL A N 1
ATOM 880 C CA . VAL A 1 111 ? 6.311 5.898 0.682 1.00 94.88 111 VAL A CA 1
ATOM 881 C C . VAL A 1 111 ? 4.971 5.193 0.887 1.00 94.88 111 VAL A C 1
ATOM 883 O O . VAL A 1 111 ? 4.279 5.462 1.868 1.00 94.88 111 VAL A O 1
ATOM 886 N N . LEU A 1 112 ? 4.618 4.237 0.024 1.00 92.75 112 LEU A N 1
ATOM 887 C CA . LEU A 1 112 ? 3.362 3.490 0.156 1.00 92.75 112 LEU A CA 1
ATOM 888 C C . LEU A 1 112 ? 3.315 2.629 1.426 1.00 92.75 112 LEU A C 1
ATOM 890 O O . LEU A 1 112 ? 2.269 2.499 2.056 1.00 92.75 112 LEU A O 1
ATOM 894 N N . ARG A 1 113 ? 4.454 2.081 1.852 1.00 90.06 113 ARG A N 1
ATOM 895 C CA . ARG A 1 113 ? 4.564 1.366 3.126 1.00 90.06 113 ARG A CA 1
ATOM 896 C C . ARG A 1 113 ? 4.294 2.291 4.309 1.00 90.06 113 ARG A C 1
ATOM 898 O O . ARG A 1 113 ? 3.581 1.903 5.229 1.00 90.06 113 ARG A O 1
ATOM 905 N N . ILE A 1 114 ? 4.851 3.504 4.297 1.00 91.88 114 ILE A N 1
ATOM 906 C CA . ILE A 1 114 ? 4.564 4.514 5.327 1.00 91.88 114 ILE A CA 1
ATOM 907 C C . ILE A 1 114 ? 3.074 4.866 5.310 1.00 91.88 114 ILE A C 1
ATOM 909 O O . ILE A 1 114 ? 2.454 4.892 6.368 1.00 91.88 114 ILE A O 1
ATOM 913 N N . HIS A 1 115 ? 2.487 5.035 4.125 1.00 91.50 115 HIS A N 1
ATOM 914 C CA . HIS A 1 115 ? 1.064 5.320 3.977 1.00 91.50 115 HIS A CA 1
ATOM 915 C C . HIS A 1 115 ? 0.176 4.247 4.631 1.00 91.50 115 HIS A C 1
ATOM 917 O O . HIS A 1 115 ? -0.704 4.576 5.424 1.00 91.50 115 HIS A O 1
ATOM 923 N N . LEU A 1 116 ? 0.453 2.962 4.387 1.00 88.88 116 LEU A N 1
ATOM 924 C CA . LEU A 1 116 ? -0.253 1.857 5.048 1.00 88.88 116 LEU A CA 1
ATOM 925 C C . LEU A 1 116 ? -0.108 1.895 6.577 1.00 88.88 116 LEU A C 1
ATOM 927 O O . LEU A 1 116 ? -1.082 1.663 7.290 1.00 88.88 116 LEU A O 1
ATOM 931 N N . LEU A 1 117 ? 1.085 2.219 7.088 1.00 88.12 117 LEU A N 1
ATOM 932 C CA . LEU A 1 117 ? 1.325 2.335 8.532 1.00 88.12 117 LEU A CA 1
ATOM 933 C C . LEU A 1 117 ? 0.560 3.502 9.165 1.00 88.12 117 LEU A C 1
ATOM 935 O O . LEU A 1 117 ? 0.141 3.412 10.316 1.00 88.12 117 LEU A O 1
ATOM 939 N N . GLU A 1 118 ? 0.414 4.617 8.456 1.00 91.44 118 GLU A N 1
ATOM 940 C CA . GLU A 1 118 ? -0.347 5.769 8.939 1.00 91.44 118 GLU A CA 1
ATOM 941 C C . GLU A 1 118 ? -1.849 5.496 8.936 1.00 91.44 118 GLU A C 1
ATOM 943 O O . GLU A 1 118 ? -2.512 5.801 9.928 1.00 91.44 118 GLU A O 1
ATOM 948 N N . LEU A 1 119 ? -2.369 4.859 7.880 1.00 88.50 119 LEU A N 1
ATOM 949 C CA . LEU A 1 119 ? -3.764 4.418 7.830 1.00 88.50 119 LEU A CA 1
ATOM 950 C C . LEU A 1 119 ? -4.099 3.493 9.005 1.00 88.50 119 LEU A C 1
ATOM 952 O O . LEU A 1 119 ? -5.131 3.670 9.647 1.00 88.50 119 LEU A O 1
ATOM 956 N N . ASP A 1 120 ? -3.208 2.560 9.340 1.00 83.81 120 ASP A N 1
ATOM 957 C CA . ASP A 1 120 ? -3.404 1.661 10.479 1.00 83.81 120 ASP A CA 1
ATOM 958 C C . ASP A 1 120 ? -3.489 2.416 11.813 1.00 83.81 120 ASP A C 1
ATOM 960 O O . ASP A 1 120 ? -4.411 2.211 12.601 1.00 83.81 120 ASP A O 1
ATOM 964 N N . LYS A 1 121 ? -2.592 3.384 12.035 1.00 88.56 121 LYS A N 1
ATOM 965 C CA . LYS A 1 121 ? -2.626 4.230 13.240 1.00 88.56 121 LYS A CA 1
ATOM 966 C C . LYS A 1 121 ? -3.916 5.038 13.345 1.00 88.56 121 LYS A C 1
ATOM 968 O O . LYS A 1 121 ? -4.461 5.183 14.439 1.00 88.56 121 LYS A O 1
ATOM 973 N N . VAL A 1 122 ? -4.392 5.588 12.228 1.00 91.06 122 VAL A N 1
ATOM 974 C CA . VAL A 1 122 ? -5.666 6.316 12.185 1.00 91.06 122 VAL A CA 1
ATOM 975 C C . VAL A 1 122 ? -6.820 5.376 12.529 1.00 91.06 122 VAL A C 1
ATOM 977 O O . VAL A 1 122 ? -7.663 5.727 13.353 1.00 91.06 122 VAL A O 1
ATOM 980 N N . ASN A 1 123 ? -6.826 4.164 11.973 1.00 85.38 123 ASN A N 1
ATOM 981 C CA . ASN A 1 123 ? -7.853 3.162 12.250 1.00 85.38 123 ASN A CA 1
ATOM 982 C C . ASN A 1 123 ? -7.883 2.750 13.726 1.00 85.38 123 ASN A C 1
ATOM 984 O O . ASN A 1 123 ? -8.962 2.647 14.315 1.00 85.38 123 ASN A O 1
ATOM 988 N N . ASP A 1 124 ? -6.721 2.562 14.345 1.00 85.38 124 ASP A N 1
ATOM 989 C CA . ASP A 1 124 ? -6.628 2.244 15.769 1.00 85.38 124 ASP A CA 1
ATOM 990 C C . ASP A 1 124 ? -7.110 3.390 16.657 1.00 85.38 124 ASP A C 1
ATOM 992 O O . ASP A 1 124 ? -7.828 3.157 17.632 1.00 85.38 124 ASP A O 1
ATOM 996 N N . LEU A 1 125 ? -6.812 4.635 16.283 1.00 90.56 125 LEU A N 1
ATOM 997 C CA . LEU A 1 125 ? -7.345 5.800 16.982 1.00 90.56 125 LEU A CA 1
ATOM 998 C C . LEU A 1 125 ? -8.875 5.882 16.864 1.00 90.56 125 LEU A C 1
ATOM 1000 O O . LEU A 1 125 ? -9.559 6.150 17.855 1.00 90.56 125 LEU A O 1
ATOM 1004 N N . CYS A 1 126 ? -9.426 5.620 15.674 1.00 90.38 126 CYS A N 1
ATOM 1005 C CA . CYS A 1 126 ? -10.871 5.556 15.462 1.00 90.38 126 CYS A CA 1
ATOM 1006 C C . CYS A 1 126 ? -11.517 4.469 16.328 1.00 90.38 126 CYS A C 1
ATOM 1008 O O . CYS A 1 126 ? -12.540 4.723 16.963 1.00 90.38 126 CYS A O 1
ATOM 1010 N N . ARG A 1 127 ? -10.907 3.282 16.410 1.00 85.50 127 ARG A N 1
ATOM 1011 C CA . ARG A 1 127 ? -11.391 2.173 17.242 1.00 85.50 127 ARG A CA 1
ATOM 1012 C C . ARG A 1 127 ? -11.427 2.543 18.716 1.00 85.50 127 ARG A C 1
ATOM 1014 O O . ARG A 1 127 ? -12.454 2.345 19.361 1.00 85.50 127 ARG A O 1
ATOM 1021 N N . ASP A 1 128 ? -10.335 3.098 19.228 1.00 88.94 128 ASP A N 1
ATOM 1022 C CA . ASP A 1 128 ? -10.234 3.508 20.626 1.00 88.94 128 ASP A CA 1
ATOM 1023 C C . ASP A 1 128 ? -11.280 4.584 20.966 1.00 88.94 128 ASP A C 1
ATOM 1025 O O . ASP A 1 128 ? -11.988 4.487 21.973 1.00 88.94 128 ASP A O 1
ATOM 1029 N N . PHE A 1 129 ? -11.473 5.567 20.079 1.00 96.06 129 PHE A N 1
ATOM 1030 C CA . PHE A 1 129 ? -12.523 6.569 20.244 1.00 96.06 129 PHE A CA 1
ATOM 1031 C C . PHE A 1 129 ? -13.929 5.947 20.240 1.00 96.06 129 PHE A C 1
ATOM 1033 O O . PHE A 1 129 ? -14.727 6.234 21.135 1.00 96.06 129 PHE A O 1
ATOM 1040 N N . CYS A 1 130 ? -14.233 5.067 19.280 1.00 92.62 130 CYS A N 1
ATOM 1041 C CA . CYS A 1 130 ? -15.521 4.376 19.197 1.00 92.62 130 CYS A CA 1
ATOM 1042 C C . CYS A 1 130 ? -15.791 3.510 20.434 1.00 92.62 130 CYS A C 1
ATOM 1044 O O . CYS A 1 130 ? -16.893 3.552 20.980 1.00 92.62 130 CYS A O 1
ATOM 1046 N N . GLN A 1 131 ? -14.793 2.767 20.915 1.00 91.00 131 GLN A N 1
ATOM 1047 C CA . GLN A 1 131 ? -14.911 1.927 22.105 1.00 91.00 131 GLN A CA 1
ATOM 1048 C C . GLN A 1 131 ? -15.231 2.765 23.346 1.00 91.00 131 GLN A C 1
ATOM 1050 O O . GLN A 1 131 ? -16.169 2.447 24.083 1.00 91.00 131 GLN A O 1
ATOM 1055 N N . ARG A 1 132 ? -14.499 3.867 23.553 1.00 94.38 132 ARG A N 1
ATOM 1056 C CA . ARG A 1 132 ? -14.745 4.790 24.669 1.00 94.38 132 ARG A CA 1
ATOM 1057 C C . ARG A 1 132 ? -16.113 5.460 24.557 1.00 94.38 132 ARG A C 1
ATOM 1059 O O . ARG A 1 132 ? -16.832 5.542 25.551 1.00 94.38 132 ARG A O 1
ATOM 1066 N N . TYR A 1 133 ? -16.513 5.880 23.359 1.00 96.75 133 TYR A N 1
ATOM 1067 C CA . TYR A 1 133 ? -17.824 6.482 23.122 1.00 96.75 133 TYR A CA 1
ATOM 1068 C C . TYR A 1 133 ? -18.973 5.516 23.446 1.00 96.75 133 TYR A C 1
ATOM 1070 O O . TYR A 1 133 ? -19.883 5.875 24.194 1.00 96.75 133 TYR A O 1
ATOM 1078 N N . ILE A 1 134 ? -18.903 4.272 22.959 1.00 91.25 134 ILE A N 1
ATOM 1079 C CA . ILE A 1 134 ? -19.897 3.230 23.254 1.00 91.25 134 ILE A CA 1
ATOM 1080 C C . ILE A 1 134 ? -19.947 2.936 24.758 1.00 91.25 134 ILE A C 1
ATOM 1082 O O . ILE A 1 134 ? -21.038 2.815 25.313 1.00 91.25 134 ILE A O 1
ATOM 1086 N N . ALA A 1 135 ? -18.798 2.842 25.434 1.00 92.25 135 ALA A N 1
ATOM 1087 C CA . ALA A 1 135 ? -18.751 2.618 26.878 1.00 92.25 135 ALA A CA 1
ATOM 1088 C C . ALA A 1 135 ? -19.456 3.746 27.653 1.00 92.25 135 ALA A C 1
ATOM 1090 O O . ALA A 1 135 ? -20.316 3.474 28.490 1.00 92.25 135 ALA A O 1
ATOM 1091 N N . CYS A 1 136 ? -19.170 5.007 27.318 1.00 94.12 136 CYS A N 1
ATOM 1092 C CA . CYS A 1 136 ? -19.838 6.164 27.916 1.00 94.12 136 CYS A CA 1
ATOM 1093 C C . CYS A 1 136 ? -21.350 6.178 27.639 1.00 94.12 136 CYS A C 1
ATOM 1095 O O . CYS A 1 136 ? -22.139 6.475 28.537 1.00 94.12 136 CYS A O 1
ATOM 1097 N N . LEU A 1 137 ? -21.771 5.838 26.414 1.00 93.81 137 LEU A N 1
ATOM 1098 C CA . LEU A 1 137 ? -23.190 5.735 26.065 1.00 93.81 137 LEU A CA 1
ATOM 1099 C C . LEU A 1 137 ? -23.906 4.657 26.881 1.00 93.81 137 LEU A C 1
ATOM 1101 O O . LEU A 1 137 ? -24.987 4.926 27.395 1.00 93.81 137 LEU A O 1
ATOM 1105 N N . LYS A 1 138 ? -23.306 3.469 27.037 1.00 91.06 138 LYS A N 1
ATOM 1106 C CA . LYS A 1 138 ? -23.869 2.373 27.842 1.00 91.06 138 LYS A CA 1
ATOM 1107 C C . LYS A 1 138 ? -24.074 2.791 29.297 1.00 91.06 138 LYS A C 1
ATOM 1109 O O . LYS A 1 138 ? -25.148 2.565 29.842 1.00 91.06 138 LYS A O 1
ATOM 1114 N N . VAL A 1 139 ? -23.084 3.456 29.898 1.00 91.12 139 VAL A N 1
ATOM 1115 C CA . VAL A 1 139 ? -23.197 3.988 31.267 1.00 91.12 139 VAL A CA 1
ATOM 1116 C C . VAL A 1 139 ? -24.340 4.996 31.366 1.00 91.12 139 VAL A C 1
ATOM 1118 O O . VAL A 1 139 ? -25.169 4.895 32.264 1.00 91.12 139 VAL A O 1
ATOM 1121 N N . LYS A 1 140 ? -24.427 5.943 30.424 1.00 90.81 140 LYS A N 1
ATOM 1122 C CA . LYS A 1 140 ? -25.478 6.968 30.427 1.00 90.81 140 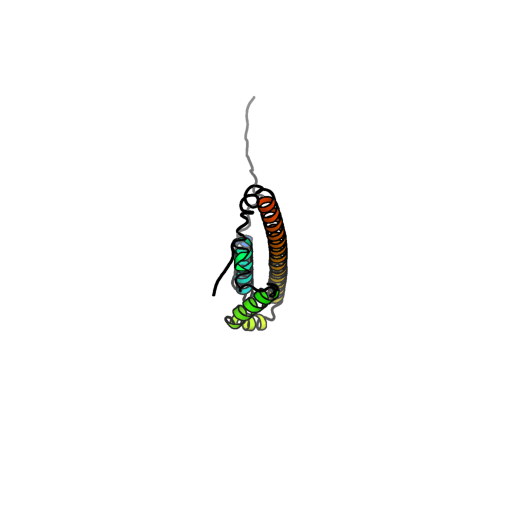LYS A CA 1
ATOM 1123 C C . LYS A 1 140 ? -26.876 6.383 30.198 1.00 90.81 140 LYS A C 1
ATOM 1125 O O . LYS A 1 140 ? -27.830 6.868 30.793 1.00 90.81 140 LYS A O 1
ATOM 1130 N N . LEU A 1 141 ? -27.008 5.365 29.349 1.00 86.94 141 LEU A N 1
ATOM 1131 C CA . LEU A 1 141 ? -28.278 4.679 29.106 1.00 86.94 141 LEU A CA 1
ATOM 1132 C C . LEU A 1 141 ? -28.734 3.913 30.350 1.00 86.94 141 LEU A C 1
ATOM 1134 O O . LEU A 1 141 ? -29.871 4.082 30.772 1.00 86.94 141 LEU A O 1
ATOM 1138 N N . ASN A 1 142 ? -27.832 3.160 30.981 1.00 80.00 142 ASN A N 1
ATOM 1139 C CA . ASN A 1 142 ? -28.138 2.429 32.209 1.00 80.00 142 ASN A CA 1
ATOM 1140 C C . ASN A 1 142 ? -28.469 3.376 33.373 1.00 80.00 142 ASN A C 1
ATOM 1142 O O . ASN A 1 142 ? -29.390 3.101 34.126 1.00 80.00 142 ASN A O 1
ATOM 1146 N N . ALA A 1 143 ? -27.786 4.520 33.481 1.00 78.38 143 ALA A N 1
ATOM 1147 C CA . ALA A 1 143 ? -28.091 5.540 34.487 1.00 78.38 143 ALA A CA 1
ATOM 1148 C C . ALA A 1 143 ? -29.442 6.248 34.259 1.00 78.38 143 ALA A C 1
ATOM 1150 O O . ALA A 1 143 ? -30.035 6.752 35.206 1.00 78.38 143 ALA A O 1
ATOM 1151 N N . ASN A 1 144 ? -29.922 6.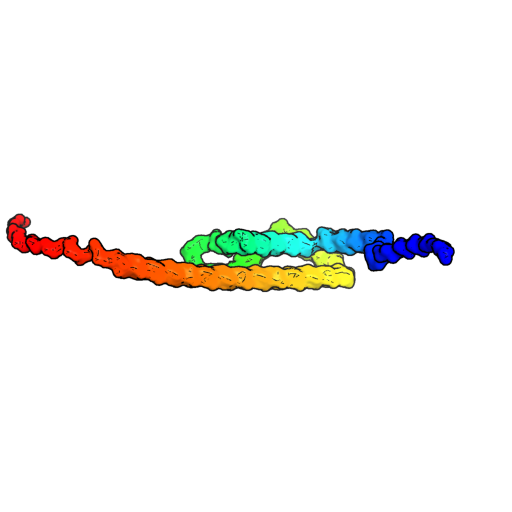307 33.012 1.00 61.31 144 ASN A N 1
ATOM 1152 C CA . ASN A 1 144 ? -31.219 6.896 32.665 1.00 61.31 144 ASN A CA 1
ATOM 1153 C C . ASN A 1 144 ? -32.375 5.882 32.705 1.00 61.31 144 ASN A C 1
ATOM 1155 O O . ASN A 1 144 ? -33.529 6.304 32.653 1.00 61.31 144 ASN A O 1
ATOM 1159 N N . ASN A 1 145 ? -32.100 4.578 32.822 1.00 57.78 145 ASN A N 1
ATOM 1160 C CA . ASN A 1 145 ? -33.106 3.547 33.107 1.00 57.78 145 ASN A CA 1
ATOM 1161 C C . ASN A 1 145 ? -33.523 3.582 34.593 1.00 57.78 145 ASN A C 1
ATOM 1163 O O . ASN A 1 145 ? -33.563 2.564 35.270 1.00 57.78 145 ASN A O 1
ATOM 1167 N N . ILE A 1 146 ? -33.868 4.779 35.076 1.00 53.53 146 ILE A N 1
ATOM 1168 C CA . ILE A 1 146 ? -34.302 5.156 36.434 1.00 53.53 146 ILE A CA 1
ATOM 1169 C C . ILE A 1 146 ? -35.648 4.506 36.859 1.00 53.53 146 ILE A C 1
ATOM 1171 O O . ILE A 1 146 ? -36.314 4.990 37.761 1.00 53.53 146 ILE A O 1
ATOM 1175 N N . PHE A 1 147 ? -36.085 3.412 36.221 1.00 51.16 147 PHE A N 1
ATOM 1176 C CA . PHE A 1 147 ? -37.413 2.817 36.441 1.00 51.16 147 PHE A CA 1
ATOM 1177 C C . PHE A 1 147 ? -37.451 1.285 36.581 1.00 51.16 147 PHE A C 1
ATOM 1179 O O . PHE A 1 147 ? -38.517 0.709 36.394 1.00 51.16 147 PHE A O 1
ATOM 1186 N N . THR A 1 148 ? -36.355 0.589 36.895 1.00 52.19 148 THR A N 1
ATOM 1187 C CA . THR A 1 148 ? -36.425 -0.881 37.076 1.00 52.19 148 THR A CA 1
ATOM 1188 C C . THR A 1 148 ? -35.689 -1.430 38.294 1.00 52.19 148 THR A C 1
ATOM 1190 O O . THR A 1 148 ? -35.252 -2.566 38.224 1.00 52.19 148 THR A O 1
ATOM 1193 N N . ASP A 1 149 ? -35.566 -0.673 39.387 1.00 51.41 149 ASP A N 1
ATOM 1194 C CA . ASP A 1 149 ? -35.101 -1.226 40.678 1.00 51.41 149 ASP A CA 1
ATOM 1195 C C . ASP A 1 149 ? -35.969 -0.758 41.874 1.00 51.41 149 ASP A C 1
ATOM 1197 O O . ASP A 1 149 ? -35.505 -0.791 43.007 1.00 51.41 149 ASP A O 1
ATOM 1201 N N . ASP A 1 150 ? -37.219 -0.322 41.645 1.00 48.06 150 ASP A N 1
ATOM 1202 C CA . ASP A 1 150 ? -38.121 0.157 42.719 1.00 48.06 150 ASP A CA 1
ATOM 1203 C C . ASP A 1 150 ? -39.341 -0.749 42.995 1.00 48.06 150 ASP A C 1
ATOM 1205 O O . ASP A 1 150 ? -40.188 -0.374 43.800 1.00 48.06 150 ASP A O 1
ATOM 1209 N N . GLU A 1 151 ? -39.453 -1.942 42.402 1.00 49.66 151 GLU A N 1
ATOM 1210 C CA . GLU A 1 151 ? -40.481 -2.921 42.804 1.00 49.66 151 GLU A CA 1
ATOM 1211 C C . GLU A 1 151 ? -39.865 -4.322 42.877 1.00 49.66 151 GLU A C 1
ATOM 1213 O O . GLU A 1 151 ? -39.591 -4.944 41.853 1.00 49.66 151 GLU A O 1
ATOM 1218 N N . ASP A 1 152 ? -39.487 -4.730 44.094 1.00 47.97 152 ASP A N 1
ATOM 1219 C CA . ASP A 1 152 ? -40.017 -5.929 44.772 1.00 47.97 152 ASP A CA 1
ATOM 1220 C C . ASP A 1 152 ? -39.198 -6.217 46.052 1.00 47.97 152 ASP A C 1
ATOM 1222 O O . ASP A 1 152 ? -38.527 -7.241 46.189 1.00 47.97 152 ASP A O 1
ATOM 1226 N N . ASP A 1 153 ? -39.274 -5.295 47.022 1.00 47.97 153 ASP A N 1
ATOM 1227 C CA . ASP A 1 153 ? -39.189 -5.654 48.443 1.00 47.97 153 ASP A CA 1
ATOM 1228 C C . ASP A 1 153 ? -40.534 -6.310 48.819 1.00 47.97 153 ASP A C 1
ATOM 1230 O O . ASP A 1 153 ? -41.405 -5.679 49.419 1.00 47.97 153 ASP A O 1
ATOM 1234 N N . GLU A 1 154 ? -40.747 -7.567 48.418 1.00 49.16 154 GLU A N 1
ATOM 1235 C CA . GLU A 1 154 ? -41.777 -8.409 49.034 1.00 49.16 154 GLU A CA 1
ATOM 1236 C C . GLU A 1 154 ? -41.124 -9.321 50.074 1.00 49.16 154 GLU A C 1
ATOM 1238 O O . GLU A 1 154 ? -40.517 -10.356 49.786 1.00 49.16 154 GLU A O 1
ATOM 1243 N N . ASP A 1 155 ? -41.259 -8.876 51.320 1.00 50.00 155 ASP A N 1
ATOM 1244 C CA . ASP A 1 155 ? -41.149 -9.677 52.526 1.00 50.00 155 ASP A CA 1
ATOM 1245 C C . ASP A 1 155 ? -42.007 -10.958 52.411 1.00 50.00 155 ASP A C 1
ATOM 1247 O O . ASP A 1 155 ? -43.221 -10.917 52.600 1.00 50.00 155 ASP A O 1
ATOM 1251 N N . GLU A 1 156 ? -41.392 -12.126 52.201 1.00 50.66 156 GLU A N 1
ATOM 1252 C CA . GLU A 1 156 ? -41.991 -13.412 52.593 1.00 50.66 156 GLU A CA 1
ATOM 1253 C C . GLU A 1 156 ? -41.093 -14.152 53.589 1.00 50.66 156 GLU A C 1
ATOM 1255 O O . GLU A 1 156 ? -40.419 -15.144 53.309 1.00 50.66 156 GLU A O 1
ATOM 1260 N N . ASP A 1 157 ? -41.144 -13.655 54.821 1.00 49.56 157 ASP A N 1
ATOM 1261 C CA . ASP A 1 157 ? -40.853 -14.426 56.020 1.00 49.56 157 ASP A CA 1
ATOM 1262 C C . ASP A 1 157 ? -42.081 -15.314 56.330 1.00 49.56 157 ASP A C 1
ATOM 1264 O O . ASP A 1 157 ? -43.009 -14.898 57.024 1.00 49.56 157 ASP A O 1
ATOM 1268 N N . PHE A 1 158 ? -42.128 -16.543 55.794 1.00 46.25 158 PHE A N 1
ATOM 1269 C CA . PHE A 1 158 ? -43.066 -17.585 56.248 1.00 46.25 158 PHE A CA 1
ATOM 1270 C C . PHE A 1 158 ? -42.434 -18.994 56.263 1.00 46.25 158 PHE A C 1
ATOM 1272 O O . PHE A 1 158 ? -42.357 -19.715 55.277 1.00 46.25 158 PHE A O 1
ATOM 1279 N N . GLN A 1 159 ? -41.975 -19.357 57.461 1.00 44.91 159 GLN A N 1
ATOM 1280 C CA . GLN A 1 159 ? -41.951 -20.676 58.112 1.00 44.91 159 GLN A CA 1
ATOM 1281 C C . GLN A 1 159 ? -42.235 -21.990 57.326 1.00 44.91 159 GLN A C 1
ATOM 1283 O O . GLN A 1 159 ? -43.336 -22.227 56.842 1.00 44.91 159 GLN A O 1
ATOM 1288 N N . ALA A 1 160 ? -41.323 -22.949 57.575 1.00 43.03 160 ALA A N 1
ATOM 1289 C CA . ALA A 1 160 ? -41.554 -24.314 58.105 1.00 43.03 160 ALA A CA 1
ATOM 1290 C C . ALA A 1 160 ? -41.656 -25.557 57.181 1.00 43.03 160 ALA A C 1
ATOM 1292 O O . ALA A 1 160 ? -42.477 -25.637 56.276 1.00 43.03 160 ALA A O 1
ATOM 1293 N N . ASN A 1 161 ? -40.927 -26.594 57.645 1.00 38.47 161 ASN A N 1
ATOM 1294 C CA . ASN A 1 161 ? -41.025 -28.054 57.421 1.00 38.47 161 ASN A CA 1
ATOM 1295 C C . ASN A 1 161 ? -40.639 -28.573 56.019 1.00 38.47 161 ASN A C 1
ATOM 1297 O O . ASN A 1 161 ? -41.204 -28.149 55.024 1.00 38.47 161 ASN A O 1
ATOM 1301 N N . LEU A 1 162 ? -39.730 -29.541 55.845 1.00 38.94 162 LEU A N 1
ATOM 1302 C CA . LEU A 1 162 ? -39.376 -30.725 56.642 1.00 38.94 162 LEU A CA 1
ATOM 1303 C C . LEU A 1 162 ? -37.928 -31.151 56.333 1.00 38.94 162 LEU A C 1
ATOM 1305 O O . LEU A 1 162 ? -37.544 -31.053 55.146 1.00 38.94 162 LEU A O 1
#

Radius of gyration: 32.32 Å; chains: 1; bounding box: 67×85×101 Å

pLDDT: mean 75.08, std 17.83, range [38.47, 96.75]

Organism: NCBI:txid392033

Foldseek 3Di:
DDDDDDDDPPDPPPPQDPVNVVVVVVVVVCLCPQLLNVVLVVLVVVLVCCVVPVCVLPPDDDDDDDLSLVVVVVVSVVVCVVPVVSVVVLVPDPDPVSVVSVVVSVVSSVVSSVSSNVSNVVSVVVVVVVVVVVVVVVVVVVVVPPDPPPDDPDDDPDDDDD